Protein AF-A0A3D9N3H3-F1 (afdb_monomer)

Radius of gyration: 26.91 Å; Cα contacts (8 Å, |Δi|>4): 79; chains: 1; bounding box: 62×21×75 Å

Solvent-accessible surface area (backbone atoms only — not comparable to full-atom values): 5952 Å² total; per-residue (Å²): 143,81,65,62,67,62,53,53,49,54,54,53,49,53,53,50,54,54,50,51,54,51,50,53,54,52,52,51,53,51,53,52,52,52,50,52,52,51,50,52,49,52,49,54,53,48,51,53,50,53,50,49,49,52,73,71,42,91,71,42,45,47,69,59,49,55,50,52,37,57,74,68,69,52,69,73,47,70,44,98,84,67,43,35,41,36,44,91,53,33,40,40,36,41,56,95,49,30,67,75,47,80,47,77,114

Secondary structure (DSSP, 8-state):
--SHHHHHHHHHHHHHHHHHHHHHHHHHHHHHHHHHHHHHHHHHHHHHHHHHHHHHS---BHHHHHHHHHHTT--EEE-TTSSEEEETTEEEEEETTEEEEEEE-

pLDDT: mean 72.52, std 9.34, range [50.69, 93.25]

Foldseek 3Di:
DPPVVVVVVVVVVVVVVVVVVVVVVVVVVVVVVVVVVVVVVVLVVLLVVLVVVVVVDQPFAQVVNVVSCVVSVFDWDADPVRQWIDRPQWIFGHDPRGTDDIDGD

Mean predicted aligned error: 13.63 Å

Organism: NCBI:txid664642

Sequence (105 aa):
MKLTYKRSFWILFVFSIVLIIYQFGKTNSLKVELAFEKINFVFLKSDTHVIGEIASKRLYDKNEIESFLNLNHAHIRVDKKGDTLFLDNTFLIFKNDSLISIIVD

Structure (mmCIF, N/CA/C/O backbone):
data_AF-A0A3D9N3H3-F1
#
_entry.id   AF-A0A3D9N3H3-F1
#
loop_
_atom_site.group_PDB
_atom_site.id
_atom_site.type_symbol
_atom_site.label_atom_id
_atom_site.label_alt_id
_atom_site.label_comp_id
_atom_site.label_asym_id
_atom_site.label_entity_id
_atom_site.label_seq_id
_atom_site.pdbx_PDB_ins_code
_atom_site.Cartn_x
_atom_site.Cartn_y
_atom_site.Cartn_z
_atom_site.occupancy
_atom_site.B_iso_or_equiv
_atom_site.auth_seq_id
_atom_site.auth_comp_id
_atom_site.auth_asym_id
_atom_site.auth_atom_id
_atom_site.pdbx_PDB_model_num
ATOM 1 N N . MET A 1 1 ? 36.142 -8.016 -50.925 1.00 50.69 1 MET A N 1
ATOM 2 C CA . MET A 1 1 ? 35.329 -8.418 -49.752 1.00 50.69 1 MET A CA 1
ATOM 3 C C . MET A 1 1 ? 35.520 -7.434 -48.578 1.00 50.69 1 MET A C 1
ATOM 5 O O . MET A 1 1 ? 35.912 -7.840 -47.496 1.00 50.69 1 MET A O 1
ATOM 9 N N . LYS A 1 2 ? 35.300 -6.119 -48.796 1.00 53.09 2 LYS A N 1
ATOM 10 C CA . LYS A 1 2 ? 35.601 -5.045 -47.814 1.00 53.09 2 LYS A CA 1
ATOM 11 C C . LYS A 1 2 ? 34.418 -4.129 -47.422 1.00 53.09 2 LYS A C 1
ATOM 13 O O . LYS A 1 2 ? 34.555 -3.246 -46.587 1.00 53.09 2 LYS A O 1
ATOM 18 N N . LEU A 1 3 ? 33.239 -4.311 -48.017 1.00 57.50 3 LEU A N 1
ATOM 19 C CA . LEU A 1 3 ? 32.078 -3.430 -47.791 1.00 57.50 3 LEU A CA 1
ATOM 20 C C . LEU A 1 3 ? 31.014 -4.035 -46.865 1.00 57.50 3 LEU A C 1
ATOM 22 O O . LEU A 1 3 ? 30.206 -3.307 -46.293 1.00 57.50 3 LEU A O 1
ATOM 26 N N . THR A 1 4 ? 31.037 -5.353 -46.677 1.00 60.81 4 THR A N 1
ATOM 27 C CA . THR A 1 4 ? 30.012 -6.093 -45.934 1.00 60.81 4 THR A CA 1
ATOM 28 C C . THR A 1 4 ? 30.099 -5.846 -44.427 1.00 60.81 4 THR A C 1
ATOM 30 O O . THR A 1 4 ? 29.081 -5.573 -43.801 1.00 60.81 4 THR A O 1
ATOM 33 N N . TYR A 1 5 ? 31.308 -5.810 -43.855 1.00 66.69 5 TYR A N 1
ATOM 34 C CA . TYR A 1 5 ? 31.500 -5.600 -42.412 1.00 66.69 5 TYR A CA 1
ATOM 35 C C . TYR A 1 5 ? 31.066 -4.208 -41.933 1.00 66.69 5 TYR A C 1
ATOM 37 O O . TYR A 1 5 ? 30.510 -4.080 -40.845 1.00 66.69 5 TYR A O 1
ATOM 45 N N . LYS A 1 6 ? 31.250 -3.164 -42.755 1.00 72.88 6 LYS A N 1
ATOM 46 C CA . LYS A 1 6 ? 30.791 -1.808 -42.413 1.00 72.88 6 LYS A CA 1
ATOM 47 C C . LYS A 1 6 ? 29.266 -1.730 -42.362 1.00 72.88 6 LYS A C 1
ATOM 49 O O . LYS A 1 6 ? 28.735 -1.071 -41.481 1.00 72.88 6 LYS A O 1
ATOM 54 N N . ARG A 1 7 ? 28.557 -2.418 -43.264 1.00 75.56 7 ARG A N 1
ATOM 55 C CA . ARG A 1 7 ? 27.084 -2.473 -43.244 1.00 75.56 7 ARG A CA 1
ATOM 56 C C . ARG A 1 7 ? 26.554 -3.282 -42.060 1.00 75.56 7 ARG A C 1
ATOM 58 O O . ARG A 1 7 ? 25.632 -2.824 -41.395 1.00 75.56 7 ARG A O 1
ATOM 65 N N . SER A 1 8 ? 27.167 -4.425 -41.753 1.00 80.69 8 SER A N 1
ATOM 66 C CA . SER A 1 8 ? 26.801 -5.237 -40.583 1.00 80.69 8 SER A CA 1
ATOM 67 C C . SER A 1 8 ? 26.987 -4.484 -39.261 1.00 80.69 8 SER A C 1
ATOM 69 O O . SER A 1 8 ? 26.150 -4.614 -38.373 1.00 80.69 8 SER A O 1
ATOM 71 N N . PHE A 1 9 ? 28.024 -3.646 -39.149 1.00 86.00 9 PHE A N 1
ATOM 72 C CA . PHE A 1 9 ? 28.229 -2.786 -37.980 1.00 86.00 9 PHE A CA 1
ATOM 73 C C . PHE A 1 9 ? 27.065 -1.810 -37.764 1.00 86.00 9 PHE A C 1
ATOM 75 O O . PHE A 1 9 ? 26.542 -1.722 -36.658 1.00 86.00 9 PHE A O 1
ATOM 82 N N . TRP A 1 10 ? 26.613 -1.121 -38.817 1.00 88.50 10 TRP A N 1
ATOM 83 C CA . TRP A 1 10 ? 25.501 -0.170 -38.707 1.00 88.50 10 TRP A CA 1
ATOM 84 C C . TRP A 1 10 ? 24.180 -0.839 -38.323 1.00 88.50 10 TRP A C 1
ATOM 86 O O . TRP A 1 10 ? 23.416 -0.275 -37.546 1.00 88.50 10 TRP A O 1
ATOM 96 N N . ILE A 1 11 ? 23.934 -2.058 -38.807 1.00 87.75 11 ILE A N 1
ATOM 97 C CA . ILE A 1 11 ? 22.746 -2.834 -38.430 1.00 87.75 11 ILE A CA 1
ATOM 98 C C . ILE A 1 11 ? 22.788 -3.179 -36.935 1.00 87.75 11 ILE A C 1
ATOM 100 O O . ILE A 1 11 ? 21.817 -2.934 -36.221 1.00 87.75 11 ILE A O 1
ATOM 104 N N . LEU A 1 12 ? 23.924 -3.680 -36.438 1.00 89.31 12 LEU A N 1
ATOM 105 C CA . LEU A 1 12 ? 24.100 -3.987 -35.013 1.00 89.31 12 LEU A CA 1
ATOM 106 C C . LEU A 1 12 ? 24.021 -2.733 -34.132 1.00 89.31 12 LEU A C 1
ATOM 108 O O . LEU A 1 12 ? 23.468 -2.783 -33.035 1.00 89.31 12 LEU A O 1
ATOM 112 N N . PHE A 1 13 ? 24.522 -1.601 -34.621 1.00 91.75 13 PHE A N 1
ATOM 113 C CA . PHE A 1 13 ? 24.454 -0.325 -33.917 1.00 91.75 13 PHE A CA 1
ATOM 114 C C . PHE A 1 13 ? 23.008 0.156 -33.738 1.00 91.75 13 PHE A C 1
ATOM 116 O O . PHE A 1 13 ? 22.620 0.534 -32.633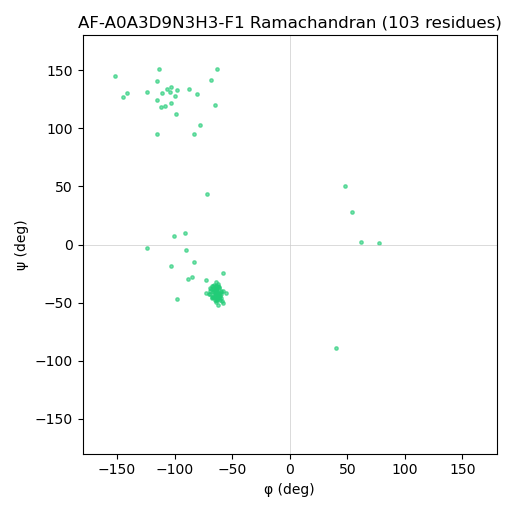 1.00 91.75 13 PHE A O 1
ATOM 123 N N . VAL A 1 14 ? 22.182 0.069 -34.786 1.00 93.25 14 VAL A N 1
ATOM 124 C CA . VAL A 1 14 ? 20.752 0.410 -34.701 1.00 93.25 14 VAL A CA 1
ATOM 125 C C . VAL A 1 14 ? 20.023 -0.521 -33.730 1.00 93.25 14 VAL A C 1
ATOM 127 O O . VAL A 1 14 ? 19.268 -0.041 -32.887 1.00 93.25 14 VAL A O 1
ATOM 130 N N . PHE A 1 15 ? 20.290 -1.830 -33.776 1.00 93.25 15 PHE A N 1
ATOM 131 C CA . PHE A 1 15 ? 19.718 -2.779 -32.812 1.00 93.25 15 PHE A CA 1
ATOM 132 C C . PHE A 1 15 ? 20.104 -2.455 -31.363 1.00 93.25 15 PHE A C 1
ATOM 134 O O . PHE A 1 15 ? 19.252 -2.510 -30.479 1.00 93.25 15 PHE A O 1
ATOM 141 N N . SER A 1 16 ? 21.358 -2.066 -31.122 1.00 92.44 16 SER A N 1
ATOM 142 C CA . SER A 1 16 ? 21.825 -1.647 -29.795 1.00 92.44 16 SER A CA 1
ATOM 143 C C . SER A 1 16 ? 21.061 -0.421 -29.282 1.00 92.44 16 SER A C 1
ATOM 145 O O . SER A 1 16 ? 20.579 -0.420 -28.150 1.00 92.44 16 SER A O 1
ATOM 147 N N . ILE A 1 17 ? 20.853 0.592 -30.131 1.00 93.06 17 ILE A N 1
ATOM 148 C CA . ILE A 1 17 ? 20.071 1.786 -29.770 1.00 93.06 17 ILE A CA 1
ATOM 149 C C . ILE A 1 17 ? 18.627 1.414 -29.416 1.00 93.06 17 ILE A C 1
ATOM 151 O O . ILE A 1 17 ? 18.106 1.874 -28.401 1.00 93.06 17 ILE A O 1
ATOM 155 N N . VAL A 1 18 ? 17.984 0.558 -30.215 1.00 93.06 18 VAL A N 1
ATOM 156 C CA . VAL A 1 18 ? 16.605 0.109 -29.958 1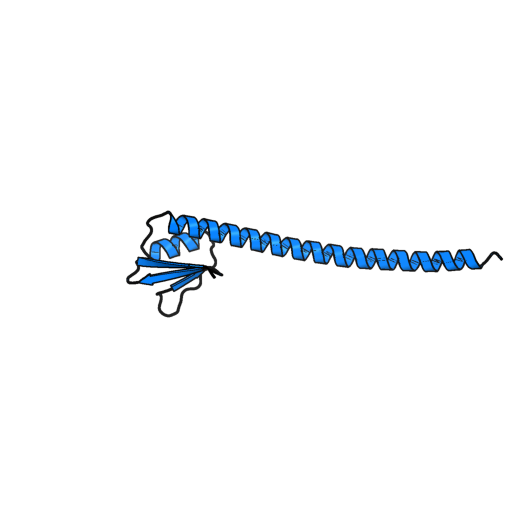.00 93.06 18 VAL A CA 1
ATOM 157 C C . VAL A 1 18 ? 16.503 -0.627 -28.618 1.00 93.06 18 VAL A C 1
ATOM 159 O O . VAL A 1 18 ? 15.573 -0.372 -27.853 1.00 93.06 18 VAL A O 1
ATOM 162 N N . LEU A 1 19 ? 17.475 -1.484 -28.294 1.00 92.31 19 LEU A N 1
ATOM 163 C CA . LEU A 1 19 ? 17.525 -2.185 -27.008 1.00 92.31 19 LEU A CA 1
ATOM 164 C C . LEU A 1 19 ? 17.699 -1.223 -25.829 1.00 92.31 19 LEU A C 1
ATOM 166 O O . LEU A 1 19 ? 17.013 -1.378 -24.820 1.00 92.31 19 LEU A O 1
ATOM 170 N N . ILE A 1 20 ? 18.552 -0.203 -25.962 1.00 91.69 20 ILE A N 1
ATOM 171 C CA . ILE A 1 20 ? 18.743 0.821 -24.925 1.00 91.69 20 ILE A CA 1
ATOM 172 C C . ILE A 1 20 ? 17.437 1.586 -24.676 1.00 91.69 20 ILE A C 1
ATOM 174 O O . ILE A 1 20 ? 17.042 1.758 -23.524 1.00 91.69 20 ILE A O 1
ATOM 178 N N . ILE A 1 21 ? 16.737 2.001 -25.737 1.00 90.62 21 ILE A N 1
ATOM 179 C CA . ILE A 1 21 ? 15.454 2.715 -25.625 1.00 90.62 21 ILE A CA 1
ATOM 180 C C . ILE A 1 21 ? 14.399 1.824 -24.958 1.00 90.62 21 ILE A C 1
ATOM 182 O O . ILE A 1 21 ? 13.717 2.262 -24.029 1.00 90.62 21 ILE A O 1
ATOM 186 N N . TYR A 1 22 ? 14.293 0.563 -25.385 1.00 91.00 22 TYR A N 1
ATOM 187 C CA . TYR A 1 22 ? 13.374 -0.406 -24.789 1.00 91.00 22 TYR A CA 1
ATOM 188 C C . TYR A 1 22 ? 13.662 -0.617 -23.296 1.00 91.00 22 TYR A C 1
ATOM 190 O O . TYR A 1 22 ? 12.752 -0.575 -22.465 1.00 91.00 22 TYR A O 1
ATOM 198 N N . GLN A 1 23 ? 14.934 -0.793 -22.936 1.00 86.06 23 GLN A N 1
ATOM 199 C CA . GLN A 1 23 ? 15.342 -1.011 -21.554 1.00 86.06 23 GLN A CA 1
ATOM 200 C C . GLN A 1 23 ? 15.120 0.229 -20.685 1.00 86.06 23 GLN A C 1
ATOM 202 O O . GLN A 1 23 ? 14.704 0.092 -19.534 1.00 86.06 23 GLN A O 1
ATOM 207 N N . PHE A 1 24 ? 15.312 1.431 -21.231 1.00 84.69 24 PHE A N 1
ATOM 208 C CA . PHE A 1 24 ? 14.995 2.679 -20.540 1.00 84.69 24 PHE A CA 1
ATOM 209 C C . PHE A 1 24 ? 13.494 2.789 -20.237 1.00 84.69 24 PHE A C 1
ATOM 211 O O . PHE A 1 24 ? 13.119 3.037 -19.090 1.00 84.69 24 PHE A O 1
ATOM 218 N N . GLY A 1 25 ? 12.632 2.517 -21.223 1.00 83.25 25 GLY A N 1
ATOM 219 C CA . GLY A 1 25 ? 11.178 2.489 -21.032 1.00 83.25 25 GLY A CA 1
ATOM 220 C C . GLY A 1 25 ? 10.747 1.479 -19.964 1.00 83.25 25 GLY A C 1
ATOM 221 O O . GLY A 1 25 ? 10.061 1.845 -19.009 1.00 83.25 25 GLY A O 1
ATOM 222 N N . LYS A 1 26 ? 11.232 0.236 -20.066 1.00 80.81 26 LYS A N 1
ATOM 223 C CA . LYS A 1 26 ? 10.924 -0.842 -19.114 1.00 80.81 26 LYS A CA 1
ATOM 224 C C . LYS A 1 26 ? 11.425 -0.551 -17.697 1.00 80.81 26 LYS A C 1
ATOM 226 O O . LYS A 1 26 ? 10.766 -0.888 -16.721 1.00 80.81 26 LYS A O 1
ATOM 231 N N . THR A 1 27 ? 12.590 0.078 -17.558 1.00 80.00 27 THR A N 1
ATOM 232 C CA . THR A 1 27 ? 13.140 0.413 -16.234 1.00 80.00 27 THR A CA 1
ATOM 233 C C . THR A 1 27 ? 12.314 1.500 -15.552 1.00 80.00 27 THR A C 1
ATOM 235 O O . THR A 1 27 ? 12.103 1.442 -14.343 1.00 80.00 27 THR A O 1
ATOM 238 N N . ASN A 1 28 ? 11.822 2.481 -16.311 1.00 74.62 28 ASN A N 1
ATOM 239 C CA . ASN A 1 28 ? 10.960 3.523 -15.759 1.00 74.62 28 ASN A CA 1
ATOM 240 C C . ASN A 1 28 ? 9.592 2.970 -15.352 1.00 74.62 28 ASN A C 1
ATOM 242 O O . ASN A 1 28 ? 9.135 3.288 -14.258 1.00 74.62 28 ASN A O 1
ATOM 246 N N . SER A 1 29 ? 8.979 2.099 -16.161 1.00 71.88 29 SER A N 1
ATOM 247 C CA . SER A 1 29 ? 7.716 1.457 -15.775 1.00 71.88 29 SER A CA 1
ATOM 248 C C . SER A 1 29 ? 7.876 0.616 -14.506 1.00 71.88 29 SER A C 1
ATOM 250 O O . SER A 1 29 ? 7.067 0.743 -13.594 1.00 71.88 29 SER A O 1
ATOM 252 N N . LEU A 1 30 ? 8.967 -0.149 -14.393 1.00 74.00 30 LEU A N 1
ATOM 253 C CA . LEU A 1 30 ? 9.247 -0.975 -13.215 1.00 74.00 30 LEU A CA 1
ATOM 254 C C . LEU A 1 30 ? 9.470 -0.132 -11.949 1.00 74.00 30 LEU A C 1
ATOM 256 O O . LEU A 1 30 ? 9.016 -0.491 -10.870 1.00 74.00 30 LEU A O 1
ATOM 260 N N . LYS A 1 31 ? 10.157 1.012 -12.067 1.00 70.12 31 LYS A N 1
ATOM 261 C CA . LYS A 1 31 ? 10.349 1.944 -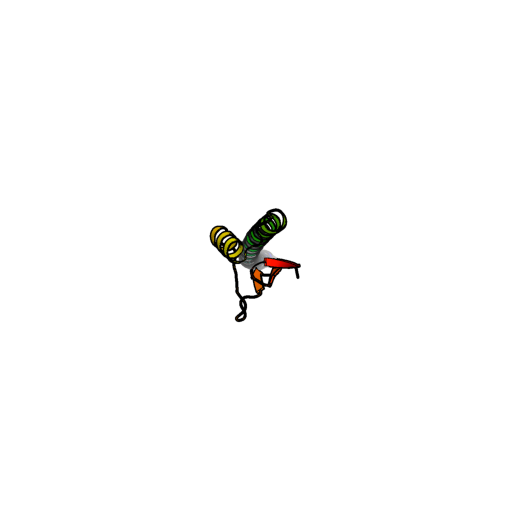10.942 1.00 70.12 31 LYS A CA 1
ATOM 262 C C . LYS A 1 31 ? 9.033 2.546 -10.461 1.00 70.12 31 LYS A C 1
ATOM 264 O O . LYS A 1 31 ? 8.867 2.734 -9.261 1.00 70.12 31 LYS A O 1
ATOM 269 N N . VAL A 1 32 ? 8.131 2.864 -11.387 1.00 69.94 32 VAL A N 1
ATOM 270 C CA . VAL A 1 32 ? 6.802 3.395 -11.067 1.00 69.94 32 VAL A CA 1
ATOM 271 C C . VAL A 1 32 ? 5.953 2.325 -10.381 1.00 69.94 32 VAL A C 1
ATOM 273 O O . VAL A 1 32 ? 5.373 2.598 -9.336 1.00 69.94 32 VAL A O 1
ATOM 276 N N . GLU A 1 33 ? 5.945 1.102 -10.908 1.00 72.12 33 GLU A N 1
ATOM 277 C CA . GLU A 1 33 ? 5.233 -0.037 -10.318 1.00 72.12 33 GLU A CA 1
ATOM 278 C C . GLU A 1 33 ? 5.722 -0.338 -8.894 1.00 72.12 33 GLU A C 1
ATOM 280 O O . GLU A 1 33 ? 4.921 -0.360 -7.963 1.00 72.12 33 GLU A O 1
ATOM 285 N N . LEU A 1 34 ? 7.041 -0.416 -8.689 1.00 70.19 34 LEU A N 1
ATOM 286 C CA .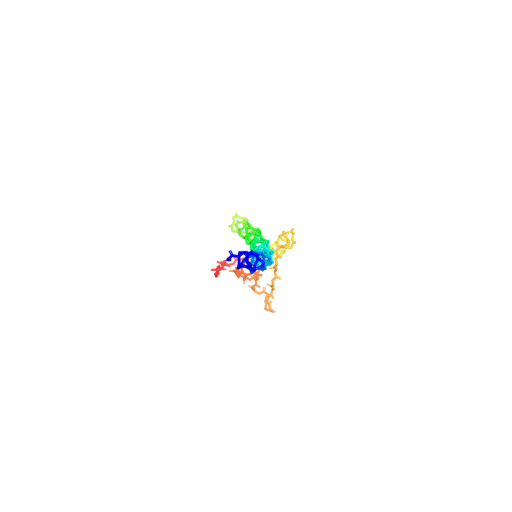 LEU A 1 34 ? 7.644 -0.592 -7.362 1.00 70.19 34 LEU A CA 1
ATOM 287 C C . LEU A 1 34 ? 7.339 0.570 -6.407 1.00 70.19 34 LEU A C 1
ATOM 289 O O . LEU A 1 34 ? 7.219 0.363 -5.199 1.00 70.19 34 LEU A O 1
ATOM 293 N N . ALA A 1 35 ? 7.241 1.802 -6.914 1.00 69.88 35 ALA A N 1
ATOM 294 C CA . ALA A 1 35 ? 6.874 2.950 -6.093 1.00 69.88 35 ALA A CA 1
ATOM 295 C C . ALA A 1 35 ? 5.421 2.843 -5.612 1.00 69.88 35 ALA A C 1
ATOM 297 O O . ALA A 1 35 ? 5.171 3.042 -4.424 1.00 69.88 35 ALA A O 1
ATOM 298 N N . PHE A 1 36 ? 4.487 2.476 -6.494 1.00 67.75 36 PHE A N 1
ATOM 299 C CA . PHE A 1 36 ? 3.092 2.238 -6.118 1.00 67.75 36 PHE A CA 1
ATOM 300 C C . PHE A 1 36 ? 2.946 1.053 -5.164 1.00 67.75 36 PHE A C 1
ATOM 302 O O . PHE A 1 36 ? 2.246 1.166 -4.162 1.00 67.75 36 PHE A O 1
ATOM 309 N N . GLU A 1 37 ? 3.652 -0.049 -5.410 1.00 69.81 37 GLU A N 1
ATOM 310 C CA . GLU A 1 37 ? 3.629 -1.221 -4.532 1.00 69.81 37 GLU A CA 1
ATOM 311 C C . GLU A 1 37 ? 4.161 -0.886 -3.133 1.00 69.81 37 GLU A C 1
ATOM 313 O O . GLU A 1 37 ? 3.539 -1.224 -2.127 1.00 69.81 37 GLU A O 1
ATOM 318 N N . LYS A 1 38 ? 5.267 -0.136 -3.047 1.00 69.44 38 LYS A N 1
ATOM 319 C CA . LYS A 1 38 ? 5.818 0.321 -1.766 1.00 69.44 38 LYS A CA 1
ATOM 320 C C . LYS A 1 38 ? 4.859 1.254 -1.030 1.00 69.44 38 LYS A C 1
ATOM 322 O O . LYS A 1 38 ? 4.753 1.162 0.189 1.00 69.44 38 LYS A O 1
ATOM 327 N N . ILE A 1 39 ? 4.180 2.145 -1.749 1.00 65.19 39 ILE A N 1
ATOM 328 C CA . ILE A 1 39 ? 3.169 3.040 -1.178 1.00 65.19 39 ILE A CA 1
ATOM 329 C C . ILE A 1 39 ? 1.991 2.222 -0.630 1.00 65.19 39 ILE A C 1
ATOM 331 O O . ILE A 1 39 ? 1.644 2.380 0.538 1.00 65.19 39 ILE A O 1
ATOM 335 N N . ASN A 1 40 ? 1.453 1.285 -1.414 1.00 64.69 40 ASN A N 1
ATOM 336 C CA . ASN A 1 40 ? 0.369 0.398 -0.983 1.00 64.69 40 ASN A CA 1
ATOM 337 C C . ASN A 1 40 ? 0.769 -0.445 0.233 1.00 64.69 40 ASN A C 1
ATOM 339 O O . ASN A 1 40 ? -0.015 -0.596 1.162 1.00 64.69 40 ASN A O 1
ATOM 343 N N . PHE A 1 41 ? 2.004 -0.949 0.273 1.00 67.12 41 PHE A N 1
ATOM 344 C CA . PHE A 1 41 ? 2.510 -1.695 1.422 1.00 67.12 41 PHE A CA 1
ATOM 345 C C . PHE A 1 41 ? 2.622 -0.827 2.682 1.00 67.12 41 PHE A C 1
ATOM 347 O O . PHE A 1 41 ? 2.333 -1.294 3.781 1.00 67.12 41 PHE A O 1
ATOM 354 N N . VAL A 1 42 ? 3.041 0.436 2.545 1.00 65.06 42 VAL A N 1
ATOM 355 C CA . VAL A 1 42 ? 3.091 1.380 3.672 1.00 65.06 42 VAL A CA 1
ATOM 356 C C . VAL A 1 42 ? 1.686 1.667 4.199 1.00 65.06 42 VAL A C 1
ATOM 358 O O . VAL A 1 42 ? 1.510 1.653 5.415 1.00 65.06 42 VAL A O 1
ATOM 361 N N . PHE A 1 43 ? 0.698 1.850 3.318 1.00 62.75 43 PHE A N 1
ATOM 362 C CA . PHE A 1 43 ? -0.702 2.006 3.719 1.00 62.75 43 PHE A CA 1
ATOM 363 C C . PHE A 1 43 ? -1.232 0.751 4.422 1.00 62.75 43 PHE A C 1
ATOM 365 O O . PHE A 1 43 ? -1.622 0.840 5.581 1.00 62.75 43 PHE A O 1
ATOM 372 N N . LEU A 1 44 ? -1.078 -0.435 3.822 1.00 63.91 44 LEU A N 1
ATOM 373 C CA . LEU A 1 44 ? -1.466 -1.715 4.434 1.00 63.91 44 LEU A CA 1
ATOM 374 C C . LEU A 1 44 ? -0.815 -1.940 5.806 1.00 63.91 44 LEU A C 1
ATOM 376 O O . LEU A 1 44 ? -1.457 -2.420 6.741 1.00 63.91 44 LEU A O 1
ATOM 380 N N . LYS A 1 45 ? 0.470 -1.597 5.954 1.00 66.12 45 LYS A N 1
ATOM 381 C CA . LYS A 1 45 ? 1.182 -1.714 7.232 1.00 66.12 45 LYS A CA 1
ATOM 382 C C . LYS A 1 45 ? 0.659 -0.719 8.271 1.00 66.12 45 LYS A C 1
ATOM 384 O O . LYS A 1 45 ? 0.590 -1.057 9.450 1.00 66.12 45 LYS A O 1
ATOM 389 N N . SER A 1 46 ? 0.321 0.497 7.849 1.00 66.12 46 SER A N 1
ATOM 390 C CA . SER A 1 46 ? -0.294 1.502 8.716 1.00 66.12 46 SER A CA 1
ATOM 391 C C . SER A 1 46 ? -1.671 1.032 9.181 1.00 66.12 46 SER A C 1
ATOM 393 O O . SER A 1 46 ? -1.929 1.007 10.381 1.00 66.12 46 SER A O 1
ATOM 395 N N . ASP A 1 47 ? -2.509 0.553 8.263 1.00 65.81 47 ASP A N 1
ATOM 396 C CA . ASP A 1 47 ? -3.865 0.096 8.569 1.00 65.81 47 ASP A CA 1
ATOM 397 C C . ASP A 1 47 ? -3.852 -1.131 9.482 1.00 65.81 47 ASP A C 1
ATOM 399 O O . ASP A 1 47 ? -4.544 -1.155 10.496 1.00 65.81 47 ASP A O 1
ATOM 403 N N . THR A 1 48 ? -2.995 -2.120 9.209 1.00 67.94 48 THR A N 1
ATOM 404 C CA . THR A 1 48 ? -2.837 -3.294 10.090 1.00 67.94 48 THR A CA 1
ATOM 405 C C . THR A 1 48 ? -2.325 -2.925 11.482 1.00 67.94 48 THR A C 1
ATOM 407 O O . THR A 1 48 ? -2.761 -3.523 12.468 1.00 67.94 48 THR A O 1
ATOM 410 N N . HIS A 1 49 ? -1.439 -1.931 11.600 1.00 70.75 49 HIS A N 1
ATOM 411 C CA . HIS A 1 49 ? -0.986 -1.436 12.900 1.00 70.75 49 HIS A CA 1
ATOM 412 C C . HIS A 1 49 ? -2.119 -0.746 13.670 1.00 70.75 49 HIS A C 1
ATOM 414 O O . HIS A 1 49 ? -2.335 -1.053 14.842 1.00 70.75 49 HIS A O 1
ATOM 420 N N . VAL A 1 50 ? -2.886 0.113 12.998 1.00 69.94 50 VAL A N 1
ATOM 421 C CA . VAL A 1 50 ? -4.042 0.825 13.560 1.00 69.94 50 VAL A CA 1
ATOM 422 C C . VAL A 1 50 ? -5.141 -0.153 13.989 1.00 69.94 50 VAL A C 1
ATOM 424 O O . VAL A 1 50 ? -5.662 -0.037 15.097 1.00 69.94 50 VAL A O 1
ATOM 427 N N . ILE A 1 51 ? -5.447 -1.169 13.178 1.00 71.19 51 ILE A N 1
ATOM 428 C CA . ILE A 1 51 ? -6.401 -2.237 13.525 1.00 71.19 51 ILE A CA 1
ATOM 429 C C . ILE A 1 51 ? -5.893 -3.048 14.721 1.00 71.19 51 ILE A C 1
ATOM 431 O O . ILE A 1 51 ? -6.667 -3.360 15.622 1.00 71.19 51 ILE A O 1
ATOM 435 N N . GLY A 1 52 ? -4.594 -3.359 14.772 1.00 68.00 52 GLY A N 1
ATOM 436 C CA . GLY A 1 52 ? -3.974 -4.015 15.924 1.00 68.00 52 GLY A CA 1
ATOM 437 C C . GLY A 1 52 ? -4.068 -3.178 17.204 1.00 68.00 52 GLY A C 1
ATOM 438 O O . GLY A 1 52 ? -4.316 -3.720 18.282 1.00 68.00 52 GLY A O 1
ATOM 439 N N . GLU A 1 53 ? -3.934 -1.854 17.106 1.00 71.25 53 GLU A N 1
ATOM 440 C CA . GLU A 1 53 ? -4.168 -0.944 18.231 1.00 71.25 53 GLU A CA 1
ATOM 441 C C . GLU A 1 53 ? -5.638 -0.915 18.663 1.00 71.25 53 GLU A C 1
ATOM 443 O O . GLU A 1 53 ? -5.901 -0.956 19.862 1.00 71.25 53 GLU A O 1
ATOM 448 N N . ILE A 1 54 ? -6.591 -0.91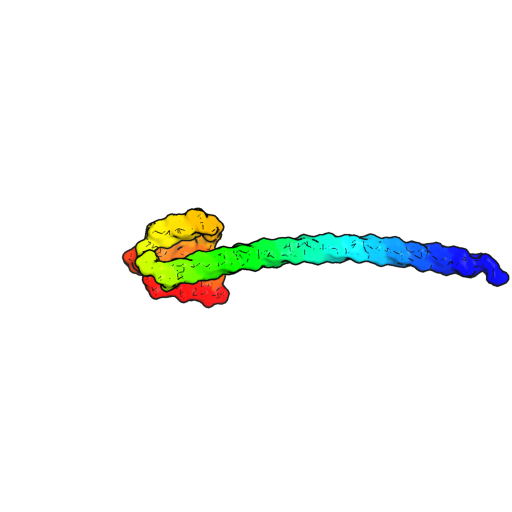8 17.726 1.00 71.00 54 ILE A N 1
ATOM 449 C CA . ILE A 1 54 ? -8.032 -0.992 18.028 1.00 71.00 54 ILE A CA 1
ATOM 450 C C . ILE A 1 54 ? -8.394 -2.341 18.663 1.00 71.00 54 ILE A C 1
ATOM 452 O O . ILE A 1 54 ? -9.182 -2.388 19.597 1.00 71.00 54 ILE A O 1
ATOM 456 N N . ALA A 1 55 ? -7.801 -3.443 18.201 1.00 67.44 55 ALA A N 1
ATOM 457 C CA . ALA A 1 55 ? -8.033 -4.769 18.768 1.00 67.44 55 ALA A CA 1
ATOM 458 C C . ALA A 1 55 ? -7.374 -4.952 20.150 1.00 67.44 55 ALA A C 1
ATOM 460 O O . ALA A 1 55 ? -7.871 -5.719 20.976 1.00 67.44 55 ALA A O 1
ATOM 461 N N . SER A 1 56 ? -6.248 -4.274 20.406 1.00 67.38 56 SER A N 1
ATOM 462 C CA . SER A 1 56 ? -5.512 -4.365 21.678 1.00 67.38 56 SER A CA 1
ATOM 463 C C . SER A 1 56 ? -5.985 -3.363 22.735 1.00 67.38 56 SER A C 1
ATOM 465 O O . SER A 1 56 ? -5.926 -3.664 23.931 1.00 67.38 56 SER A O 1
ATOM 467 N N . LYS A 1 57 ? -6.484 -2.191 22.330 1.00 61.94 57 LYS A N 1
ATOM 468 C CA . LYS A 1 57 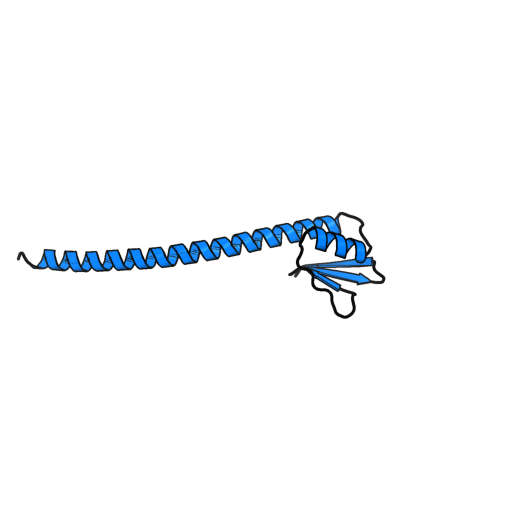? -7.112 -1.218 23.227 1.00 61.94 57 LYS A CA 1
ATOM 469 C C . LYS A 1 57 ? -8.599 -1.534 23.366 1.00 61.94 57 LYS A C 1
ATOM 471 O O . LYS A 1 57 ? -9.312 -1.717 22.395 1.00 61.94 57 LYS A O 1
ATOM 476 N N . ARG A 1 58 ? -9.099 -1.517 24.601 1.00 57.12 58 ARG A N 1
ATOM 477 C CA . ARG A 1 58 ? -10.534 -1.592 24.935 1.00 57.12 58 ARG A CA 1
ATOM 478 C C . ARG A 1 58 ? -11.290 -0.293 24.585 1.00 57.12 58 ARG A C 1
ATOM 480 O O . ARG A 1 58 ? -12.041 0.217 25.411 1.00 57.12 58 ARG A O 1
ATOM 487 N N . LEU A 1 59 ? -11.044 0.295 23.417 1.00 57.50 59 LEU A N 1
ATOM 488 C CA . LEU A 1 59 ? -11.808 1.448 22.940 1.00 57.50 59 LEU A CA 1
ATOM 489 C C . LEU A 1 59 ? -13.074 0.885 22.305 1.00 57.50 59 LEU A C 1
ATOM 491 O O . LEU A 1 59 ? -13.046 0.387 21.185 1.00 57.50 59 LEU A O 1
ATOM 495 N N . TYR A 1 60 ? -14.150 0.833 23.083 1.00 65.06 60 TYR A N 1
ATOM 496 C CA . TYR A 1 60 ? -15.402 0.242 22.621 1.00 65.06 60 TYR A CA 1
ATOM 497 C C . TYR A 1 60 ? -16.248 1.242 21.850 1.00 65.06 60 TYR A C 1
ATOM 499 O O . TYR A 1 60 ? -17.005 0.809 20.991 1.00 65.06 60 TYR A O 1
ATOM 507 N N . ASP A 1 61 ? -16.105 2.536 22.144 1.00 70.19 61 ASP A N 1
ATOM 508 C CA . ASP A 1 61 ? -17.012 3.560 21.653 1.00 70.19 61 ASP A CA 1
ATOM 509 C C . ASP A 1 61 ? -16.676 3.973 20.213 1.00 70.19 61 ASP A C 1
ATOM 511 O O . ASP A 1 61 ? -15.534 4.294 19.863 1.00 70.19 61 ASP A O 1
ATOM 515 N N . LYS A 1 62 ? -17.694 3.970 19.360 1.00 70.69 62 LYS A N 1
ATO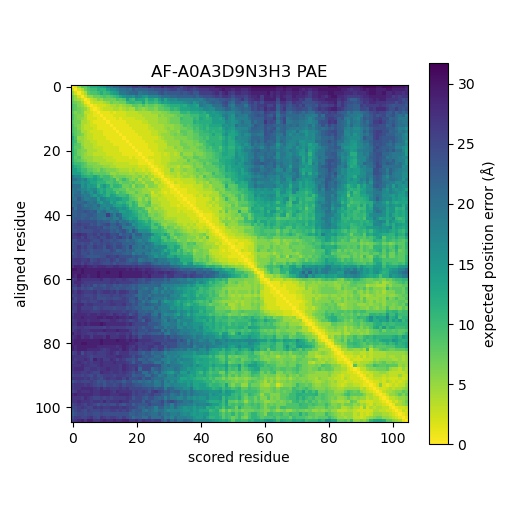M 516 C CA . LYS A 1 62 ? -17.586 4.237 17.928 1.00 70.69 62 LYS A CA 1
ATOM 517 C C . LYS A 1 62 ? -16.969 5.607 17.647 1.00 70.69 62 LYS A C 1
ATOM 519 O O . LYS A 1 62 ? -16.126 5.723 16.761 1.00 70.69 62 LYS A O 1
ATOM 524 N N . ASN A 1 63 ? -17.332 6.623 18.428 1.00 74.62 63 ASN A N 1
ATOM 525 C CA . ASN A 1 63 ? -16.801 7.980 18.268 1.00 74.62 63 ASN A CA 1
ATOM 526 C C . ASN A 1 63 ? -15.301 8.064 18.592 1.00 74.62 63 ASN A C 1
ATOM 528 O O . ASN A 1 63 ? -14.562 8.803 17.939 1.00 74.62 63 ASN A O 1
ATOM 532 N N . GLU A 1 64 ? -14.834 7.297 19.580 1.00 73.31 64 GLU A N 1
ATOM 533 C CA . GLU A 1 64 ? -13.411 7.230 19.925 1.00 73.31 64 GLU A CA 1
ATOM 534 C C . GLU A 1 64 ? -12.619 6.521 18.827 1.00 73.31 64 GLU A C 1
ATOM 536 O O . GLU A 1 64 ? -11.535 6.976 18.461 1.00 73.31 64 GLU A O 1
ATOM 541 N N . ILE A 1 65 ? -13.183 5.455 18.249 1.00 73.88 65 ILE A N 1
ATOM 542 C CA . ILE A 1 65 ? -12.574 4.745 17.122 1.00 73.88 65 ILE A CA 1
ATOM 543 C C . ILE A 1 65 ? -12.545 5.631 15.871 1.00 73.88 65 ILE A C 1
ATOM 545 O O . ILE A 1 65 ? -11.496 5.743 15.245 1.00 73.88 65 ILE A O 1
ATOM 549 N N . GLU A 1 66 ? -13.629 6.330 15.530 1.00 72.94 66 GLU A N 1
ATOM 550 C CA . GLU A 1 66 ? -13.641 7.283 14.409 1.00 72.94 66 GLU A CA 1
ATOM 551 C C . GLU A 1 66 ? -12.614 8.410 14.604 1.00 72.94 66 GLU A C 1
ATOM 553 O O . GLU A 1 66 ? -11.888 8.762 13.671 1.00 72.94 66 GLU A O 1
ATOM 558 N N . SER A 1 67 ? -12.500 8.955 15.819 1.00 74.62 67 SER A N 1
ATOM 559 C CA . SER A 1 67 ? -11.496 9.973 16.145 1.00 74.62 67 SER A CA 1
ATOM 560 C C . SER A 1 67 ? -10.071 9.425 16.025 1.00 74.62 67 SER A C 1
ATOM 562 O O . SER A 1 67 ? -9.217 10.061 15.405 1.00 74.62 67 SER A O 1
ATOM 564 N N . PHE A 1 68 ? -9.818 8.223 16.548 1.00 74.50 68 PHE A N 1
ATOM 565 C CA . PHE A 1 68 ? -8.519 7.559 16.471 1.00 74.50 68 PHE A CA 1
ATOM 566 C C . PHE A 1 68 ? -8.111 7.250 15.026 1.00 74.50 68 PHE A C 1
ATOM 568 O O . PHE A 1 68 ? -6.967 7.480 14.637 1.00 74.50 68 PHE A O 1
ATOM 575 N N . LEU A 1 69 ? -9.044 6.777 14.205 1.00 74.00 69 LEU A N 1
ATOM 576 C CA . LEU A 1 69 ? -8.809 6.497 12.792 1.00 74.00 69 LEU A CA 1
ATOM 577 C C . LEU A 1 69 ? -8.525 7.781 11.993 1.00 74.00 69 LEU A C 1
ATOM 579 O O . LEU A 1 69 ? -7.593 7.806 11.188 1.00 74.00 69 LEU A O 1
ATOM 583 N N . ASN A 1 70 ? -9.257 8.866 12.271 1.00 72.44 70 ASN A N 1
ATOM 584 C CA . ASN A 1 70 ? -9.008 10.176 11.664 1.00 72.44 70 ASN A CA 1
ATOM 585 C C . ASN A 1 70 ? -7.637 10.749 12.059 1.00 72.44 70 ASN A C 1
ATOM 587 O O . ASN A 1 70 ? -6.942 11.311 11.212 1.00 72.44 70 ASN A O 1
ATOM 591 N N . LEU A 1 71 ? -7.223 10.585 13.323 1.00 74.44 71 LEU A N 1
ATOM 592 C CA . LEU A 1 71 ? -5.903 11.007 13.811 1.00 74.44 71 LEU A CA 1
ATOM 593 C C . LEU A 1 71 ? -4.754 10.246 13.139 1.00 74.44 71 LEU A C 1
ATOM 595 O O . LEU A 1 71 ? -3.685 10.814 12.936 1.00 74.44 71 LEU A O 1
ATOM 599 N N . ASN A 1 72 ? -4.974 8.981 12.780 1.00 66.94 72 ASN A N 1
ATOM 600 C CA . ASN A 1 72 ? -3.979 8.144 12.111 1.00 66.94 72 ASN A CA 1
ATOM 601 C C . ASN A 1 72 ? -4.046 8.218 10.575 1.00 66.94 72 ASN A C 1
ATOM 603 O O . ASN A 1 72 ? -3.376 7.437 9.904 1.00 66.94 72 ASN A O 1
ATOM 607 N N . HIS A 1 73 ? -4.826 9.150 10.011 1.00 64.44 73 HIS A N 1
ATOM 608 C CA . HIS A 1 73 ? -5.022 9.306 8.563 1.00 64.44 73 HIS A CA 1
ATOM 609 C C . HIS A 1 73 ? -5.485 8.023 7.847 1.00 64.44 73 HIS A C 1
ATOM 611 O O . HIS A 1 73 ? -5.213 7.849 6.658 1.00 64.44 73 HIS A O 1
ATOM 617 N N . ALA A 1 74 ? -6.193 7.133 8.547 1.00 65.38 74 ALA A N 1
ATOM 618 C CA . ALA A 1 74 ? -6.766 5.947 7.926 1.00 65.38 74 ALA A CA 1
ATOM 619 C C . ALA A 1 74 ? -7.888 6.356 6.960 1.00 65.38 74 ALA A C 1
ATOM 621 O O . ALA A 1 74 ? -8.669 7.271 7.240 1.00 65.38 74 ALA A O 1
ATOM 622 N N . HIS A 1 75 ? -7.992 5.683 5.815 1.00 63.34 75 HIS A N 1
ATOM 623 C CA . HIS A 1 75 ? -9.086 5.927 4.880 1.00 63.34 75 HIS A CA 1
ATOM 624 C C . HIS A 1 75 ? -10.356 5.231 5.382 1.00 63.34 75 HIS A C 1
ATOM 626 O O . HIS A 1 75 ? -10.508 4.020 5.251 1.00 63.34 75 HIS A O 1
ATOM 632 N N . ILE A 1 76 ? -11.281 6.006 5.952 1.00 66.75 76 ILE A N 1
ATOM 633 C CA . ILE A 1 76 ? -12.534 5.480 6.504 1.00 66.75 76 ILE A CA 1
ATOM 634 C C . ILE A 1 76 ? -13.687 5.776 5.548 1.00 66.75 76 ILE A C 1
ATOM 636 O O . ILE A 1 76 ? -13.850 6.903 5.070 1.00 66.75 76 ILE A O 1
ATOM 640 N N . ARG A 1 77 ? -14.550 4.786 5.317 1.00 65.75 77 ARG A N 1
ATOM 641 C CA . ARG A 1 77 ? -15.925 5.028 4.858 1.00 65.75 77 ARG A CA 1
ATOM 642 C C . ARG A 1 77 ? -16.894 4.556 5.930 1.00 65.75 77 ARG A C 1
ATOM 644 O O . ARG A 1 77 ? -16.670 3.526 6.553 1.00 65.75 77 ARG A O 1
ATOM 651 N N . VAL A 1 78 ? -17.971 5.304 6.136 1.00 67.06 78 VAL A N 1
ATOM 652 C CA . VAL A 1 78 ? -19.036 4.951 7.085 1.00 67.06 78 VAL A CA 1
ATOM 653 C C . VAL A 1 78 ? -20.254 4.497 6.286 1.00 67.06 78 VAL A C 1
ATOM 655 O O . VAL A 1 78 ? -20.619 5.156 5.307 1.00 67.06 78 VAL A O 1
ATOM 658 N N . ASP A 1 79 ? -20.879 3.379 6.670 1.00 69.62 79 ASP A N 1
ATOM 659 C CA . ASP A 1 79 ? -22.155 2.981 6.063 1.00 69.62 79 ASP A CA 1
ATOM 660 C C . ASP A 1 79 ? -23.245 4.026 6.356 1.00 69.62 79 ASP A C 1
ATOM 662 O O . ASP A 1 79 ? -23.258 4.663 7.409 1.00 69.62 79 ASP A O 1
ATOM 666 N N . LYS A 1 80 ? -24.229 4.157 5.463 1.00 58.78 80 LYS A N 1
ATOM 667 C CA . LYS A 1 80 ? -25.380 5.061 5.626 1.00 58.78 80 LYS A CA 1
ATOM 668 C C . LYS A 1 80 ? -26.197 4.782 6.890 1.00 58.78 80 LYS A C 1
ATOM 670 O O . LYS A 1 80 ? -26.891 5.678 7.359 1.00 58.78 80 LYS A O 1
ATOM 675 N N . LYS A 1 81 ? -26.143 3.555 7.416 1.00 61.97 81 LYS A N 1
ATOM 676 C CA . LYS A 1 81 ? -26.791 3.172 8.680 1.00 61.97 81 LYS A CA 1
ATOM 677 C C . LYS A 1 81 ? -25.960 3.516 9.917 1.00 61.97 81 LYS A C 1
ATOM 679 O O . LYS A 1 81 ? -26.503 3.521 11.010 1.00 61.97 81 LYS A O 1
ATOM 684 N N . GLY A 1 82 ? -24.674 3.824 9.748 1.00 64.88 82 GLY A N 1
ATOM 685 C CA . GLY A 1 82 ? -23.767 4.151 10.844 1.00 64.88 82 GLY A CA 1
ATOM 686 C C . GLY A 1 82 ? -23.270 2.945 11.644 1.00 64.88 82 GLY A C 1
ATOM 687 O O . GLY A 1 82 ? -22.487 3.142 12.562 1.00 64.88 82 GLY A O 1
ATOM 688 N N . ASP A 1 83 ? -23.655 1.718 11.302 1.00 69.12 83 ASP A N 1
ATOM 689 C CA . ASP A 1 83 ? -23.308 0.525 12.091 1.00 69.12 83 ASP A CA 1
ATOM 690 C C . ASP A 1 83 ? -21.982 -0.127 11.659 1.00 69.12 83 ASP A C 1
ATOM 692 O O . ASP A 1 83 ? -21.537 -1.108 12.251 1.00 69.12 83 ASP A O 1
ATOM 696 N N . THR A 1 84 ? -21.343 0.360 10.592 1.00 70.75 84 THR A N 1
ATOM 697 C CA . THR A 1 84 ? -20.121 -0.246 10.044 1.00 70.75 84 THR A CA 1
ATOM 698 C C . THR A 1 84 ? -19.138 0.820 9.579 1.00 70.75 84 THR A C 1
ATOM 700 O O . THR A 1 84 ? -19.514 1.736 8.839 1.00 70.75 84 THR A O 1
ATOM 703 N N . LEU A 1 85 ? -17.880 0.684 10.007 1.00 73.56 85 LEU A N 1
ATOM 704 C CA . LEU A 1 85 ? -16.744 1.436 9.476 1.00 73.56 85 LEU A CA 1
ATOM 705 C C . LEU A 1 85 ? -15.926 0.524 8.563 1.00 73.56 85 LEU A C 1
ATOM 707 O O . LEU A 1 85 ? -15.577 -0.597 8.935 1.00 73.56 85 LEU A O 1
ATOM 711 N N . PHE A 1 86 ? -15.620 1.026 7.374 1.00 70.56 86 PHE A N 1
ATOM 712 C CA . PHE A 1 86 ? -14.805 0.356 6.371 1.00 70.56 86 PHE A CA 1
ATOM 713 C C . PHE A 1 86 ? -13.402 0.972 6.372 1.00 70.56 86 PHE A C 1
ATOM 715 O O . PHE A 1 86 ? -13.277 2.178 6.139 1.00 70.56 86 PHE A O 1
ATOM 722 N N . LEU A 1 87 ? -12.379 0.147 6.605 1.00 72.00 87 LEU A N 1
ATOM 723 C CA . LEU A 1 87 ? -10.959 0.445 6.389 1.00 72.00 87 LEU A CA 1
ATOM 724 C C . LEU A 1 87 ? -10.434 -0.485 5.295 1.00 72.00 87 LEU A C 1
ATOM 726 O O . LEU A 1 87 ? -10.074 -1.609 5.615 1.00 72.00 87 LEU A O 1
ATOM 730 N N . ASP A 1 88 ? -10.416 -0.046 4.035 1.00 68.31 88 ASP A N 1
ATOM 731 C CA . ASP A 1 88 ? -10.012 -0.836 2.854 1.00 68.31 88 ASP A CA 1
ATOM 732 C C . ASP A 1 88 ? -10.504 -2.302 2.859 1.00 68.31 88 ASP A C 1
ATOM 734 O O . ASP A 1 88 ? -11.599 -2.571 2.365 1.00 68.31 88 ASP A O 1
ATOM 738 N N . ASN A 1 89 ? -9.737 -3.231 3.442 1.00 66.06 89 ASN A N 1
ATOM 739 C CA . ASN A 1 89 ? -10.048 -4.665 3.532 1.00 66.06 89 ASN A CA 1
ATOM 740 C C . ASN A 1 89 ? -10.605 -5.112 4.899 1.00 66.06 89 ASN A C 1
ATOM 742 O O . ASN A 1 89 ? -10.711 -6.301 5.178 1.00 66.06 89 ASN A O 1
ATOM 746 N N . THR A 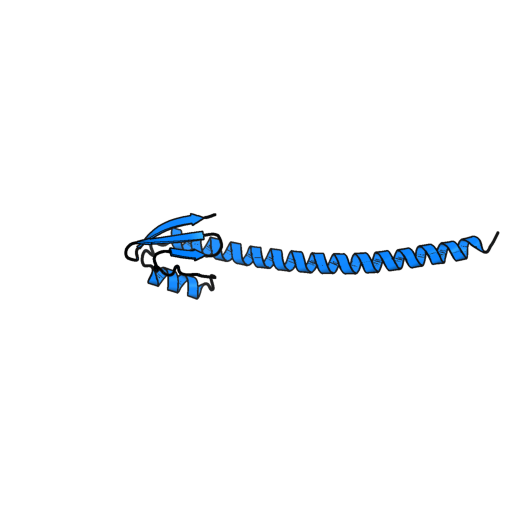1 90 ? -10.900 -4.183 5.803 1.00 67.81 90 THR A N 1
ATOM 747 C CA . THR A 1 90 ? -11.345 -4.467 7.169 1.00 67.81 90 THR A CA 1
ATOM 748 C C . THR A 1 90 ? -12.674 -3.790 7.465 1.00 67.81 90 THR A C 1
ATOM 750 O O . THR A 1 90 ? -12.853 -2.588 7.262 1.00 67.81 90 THR A O 1
ATOM 753 N N . PHE A 1 91 ? -13.603 -4.570 8.006 1.00 75.81 91 PHE A N 1
ATOM 754 C CA . PHE A 1 91 ? -14.923 -4.137 8.433 1.00 75.81 91 PHE A CA 1
ATOM 755 C C . PHE A 1 91 ? -14.985 -4.132 9.956 1.00 75.81 91 PHE A C 1
ATOM 757 O O . PHE A 1 91 ? -14.845 -5.171 10.606 1.00 75.81 91 PHE A O 1
ATOM 764 N N . LEU A 1 92 ? -15.228 -2.958 10.526 1.00 75.94 92 LEU A N 1
ATOM 765 C CA . LEU A 1 92 ? -15.502 -2.781 11.945 1.00 75.94 92 LEU A CA 1
ATOM 766 C C . LEU A 1 92 ? -17.019 -2.670 12.112 1.00 75.94 92 LEU A C 1
ATOM 768 O O . LEU A 1 92 ? -17.623 -1.707 11.638 1.00 75.94 92 LEU A O 1
ATOM 772 N N . ILE A 1 93 ? -17.637 -3.662 12.752 1.00 77.44 93 ILE A N 1
ATOM 773 C CA . ILE A 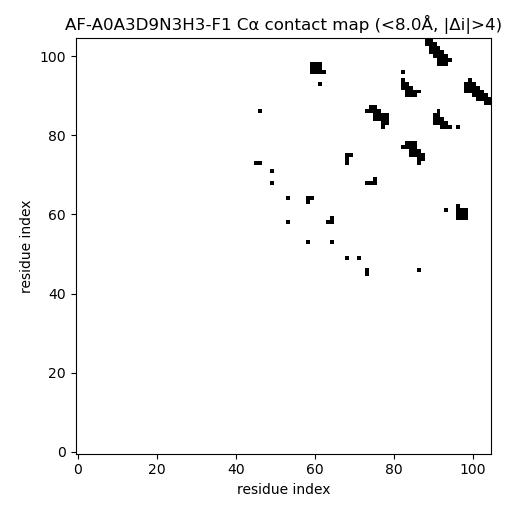1 93 ? -19.088 -3.708 12.974 1.00 77.44 93 ILE A CA 1
ATOM 774 C C . ILE A 1 93 ? -19.393 -3.252 14.397 1.00 77.44 93 ILE A C 1
ATOM 776 O O . ILE A 1 93 ? -18.862 -3.800 15.367 1.00 77.44 93 ILE A O 1
ATOM 780 N N . PHE A 1 94 ? -20.297 -2.284 14.505 1.00 76.69 94 PHE A N 1
ATOM 781 C CA . PHE A 1 94 ? -20.732 -1.665 15.747 1.00 76.69 94 PHE A CA 1
ATOM 782 C C . PHE A 1 94 ? -22.196 -1.992 16.041 1.00 76.69 94 PHE A C 1
ATOM 784 O O . PHE A 1 94 ? -23.007 -2.195 15.139 1.00 76.69 94 PHE A O 1
ATOM 791 N N . LYS A 1 95 ? -22.547 -2.022 17.326 1.00 75.94 95 LYS A N 1
ATOM 792 C CA . LYS A 1 95 ? -23.935 -2.083 17.799 1.00 75.94 95 LYS A CA 1
ATOM 793 C C . LYS A 1 95 ? -24.055 -1.277 19.078 1.00 75.94 95 LYS A C 1
ATOM 795 O O . LYS A 1 95 ? -23.319 -1.543 20.026 1.00 75.94 95 LYS A O 1
ATOM 800 N N . ASN A 1 96 ? -25.005 -0.344 19.117 1.00 71.06 96 ASN A N 1
ATOM 801 C CA . ASN A 1 96 ? -25.159 0.604 20.228 1.00 71.06 96 ASN A CA 1
ATOM 802 C C . ASN A 1 96 ? -23.813 1.255 20.589 1.00 71.06 96 ASN A C 1
ATOM 804 O O . ASN A 1 96 ? -23.369 1.176 21.733 1.00 71.06 96 ASN A O 1
ATOM 808 N N . ASP A 1 97 ? -23.126 1.768 19.568 1.00 68.88 97 ASP A N 1
ATOM 809 C CA . ASP A 1 97 ? -21.814 2.415 19.657 1.00 68.88 97 ASP A CA 1
ATOM 810 C C . ASP A 1 97 ? -20.663 1.539 20.169 1.00 68.88 97 ASP A C 1
ATOM 812 O O . ASP A 1 97 ? -19.538 2.007 20.230 1.00 68.88 97 ASP A O 1
ATOM 816 N N . SER A 1 98 ? -20.893 0.253 20.452 1.00 70.00 98 SER A N 1
ATOM 817 C CA . SER A 1 98 ? -19.857 -0.691 20.878 1.00 70.00 98 SER A CA 1
ATOM 818 C C . SER A 1 98 ? -19.342 -1.546 19.720 1.00 70.00 98 SER A C 1
ATOM 820 O O . SER A 1 98 ? -20.139 -2.125 18.975 1.00 70.00 98 SER A O 1
ATOM 822 N N . LEU A 1 99 ? -18.019 -1.680 19.589 1.00 71.75 99 LEU A N 1
ATOM 823 C CA . LEU A 1 99 ? -17.386 -2.580 18.617 1.00 71.75 99 LEU A CA 1
ATOM 824 C C . LEU A 1 99 ? -17.709 -4.052 18.941 1.00 71.75 99 LEU A C 1
ATOM 826 O O . LEU A 1 99 ? -17.363 -4.552 20.012 1.00 71.75 99 LEU A O 1
ATOM 830 N N . ILE A 1 100 ? -18.355 -4.754 18.006 1.00 77.06 100 ILE A N 1
ATOM 831 C CA . ILE A 1 100 ? -18.721 -6.174 18.148 1.00 77.06 100 ILE A CA 1
ATOM 832 C C . ILE A 1 100 ? -17.716 -7.084 17.458 1.00 77.06 100 ILE A C 1
ATOM 834 O O . ILE A 1 100 ? -17.333 -8.116 18.010 1.00 77.06 100 ILE A O 1
ATOM 838 N N . SER A 1 101 ? -17.346 -6.756 16.224 1.00 71.62 101 SER A N 1
ATOM 839 C CA . SER A 1 101 ? -16.537 -7.652 15.408 1.00 71.62 101 SER A CA 1
ATOM 840 C C . SER A 1 101 ? -15.681 -6.895 14.416 1.00 71.62 101 SER A C 1
ATOM 842 O O . SER A 1 101 ? -16.110 -5.894 13.841 1.00 71.62 101 SER A O 1
ATOM 844 N N . ILE A 1 102 ? -14.494 -7.448 14.192 1.00 76.25 102 ILE A N 1
ATOM 845 C CA . ILE A 1 102 ? -13.548 -7.028 13.168 1.00 76.25 102 ILE A CA 1
ATOM 846 C C . ILE A 1 102 ? -13.493 -8.163 12.145 1.00 76.25 102 ILE A C 1
ATOM 848 O O . ILE A 1 102 ? -13.155 -9.292 12.504 1.00 76.25 102 ILE A O 1
ATOM 852 N N . ILE A 1 103 ? -13.867 -7.883 10.900 1.00 75.81 103 ILE A N 1
ATOM 853 C CA . ILE A 1 103 ? -13.784 -8.830 9.780 1.00 75.81 103 ILE A CA 1
ATOM 854 C C . ILE A 1 103 ? -12.694 -8.323 8.843 1.00 75.81 103 ILE A C 1
ATOM 856 O O . ILE A 1 103 ? -12.709 -7.148 8.497 1.00 75.81 103 ILE A O 1
ATOM 860 N N . VAL A 1 104 ? -11.765 -9.188 8.446 1.00 70.81 104 VAL A N 1
ATOM 861 C CA . VAL A 1 104 ? -10.707 -8.879 7.475 1.00 70.81 104 VAL A CA 1
ATOM 862 C C . VAL A 1 104 ? -10.944 -9.762 6.250 1.00 70.81 104 VAL A C 1
ATOM 864 O O . VAL A 1 104 ? -11.055 -10.977 6.422 1.00 70.81 104 VAL A O 1
ATOM 867 N N . ASP A 1 105 ? -11.074 -9.146 5.074 1.00 61.19 105 ASP A N 1
ATOM 868 C CA . ASP A 1 105 ? -11.199 -9.808 3.760 1.00 61.19 105 ASP A CA 1
ATOM 869 C C . ASP A 1 105 ? -9.819 -10.091 3.137 1.00 61.19 105 ASP A C 1
ATOM 871 O O . ASP A 1 105 ? -8.932 -9.199 3.198 1.00 61.19 105 ASP A O 1
#

Nearest PDB structures (foldseek):
  9b9t-assembly1_B  TM=6.130E-01  e=1.675E+00  Homo sapiens
  7v7b-assembly1_A  TM=5.852E-01  e=8.140E+00  Homo sapiens
  3g7s-assembly1_A  TM=3.186E-01  e=1.675E+00  Archaeoglobus fulgidus DSM 4304

=== Feature glossary ===
A reading guide for the features in this record.

Start from the sequence.

  · Sequence gives the chain of amino acids in standard one-letter code (A=alanine, C=cysteine, …, Y=tyrosine), read N→C. It is the only feature that is directly encoded by the gene; all structural features are derived from the folded form of this sequence.

Fold it, and you get atomic coordinates and the backbone conformation that goes with them.

  · Structure coordinates are given as an mmCIF _atom_site loop: one row per atom with element, residue name, chain id, sequence number, and x/y/z position in Å. Only the four main-chain atoms per residue are included here; side chains are omitted to keep the record compact.

  · Backbone dihedral angles. Every residue except chain termini has a φ (preceding-C → N → Cα → C) and a ψ (N → Cα → C → next-N). They are reported in degrees following the IUPAC sign convention. Secondary structure is essentially a statement about which (φ, ψ) basin each residue occupies.

  · Eight-state secondary structure (DSSP): H is the canonical α-helix, G the tighter 3₁₀-helix, I the wider π-helix; E/B are β-structure, T and S are turns and bends, and '-' is everything else. DSSP derives these from the pattern of main-chain N–H···O=C hydrogen bonds, not from the sequence.

  · SS3 is a coarse helix/strand/coil call (letters a/b/c) made by the P-SEA algorithm from inter-Cα distances and dihedrals. It is less detailed than DSSP but needs only Cα positions.

Summarize the fold with a handful of shape descriptors and a per-residue structural alphabet.

  · Radius of gyration (Rg) is the root-mean-square distance of Cα atoms from their centroid — a single number for overall size and compactness. A globular domain of N residues has Rg ≈ 2.2·N^0.38 Å; an extended or disordered chain has a much larger Rg. The Cα contact count is the number of residue pairs whose Cα atoms are within 8 Å and are more than four positions apart in sequence — a standard proxy for tertiary packing density. The bounding box is the smallest axis-aligned box enclosing all Cα atoms.

  · 3Di is Foldseek's structural alphabet. Each residue is assigned one of twenty discrete states based on how its Cα sits relative to its spatial (not sequential) neighbors. Aligning 3Di strings finds structural homologs roughly as well as full 3D superposition, but orders of magnitude faster.

  · Solvent-accessible surface area (SASA) is the area in Å² traced out by the centre of a 1.4 Å probe sphere (a water molecule) rolled over the protein's van der Waals surface (Shrake–Rupley / Lee–Richards construction). Buried residues have near-zero SASA; fully exposed residues can exceed 200 Å². The total SASA scales roughly with the number of surface residues.

Ask how reliable the model is.

  · For AlphaFold models, the B-factor field carries pLDDT — the model's own estimate of local accuracy on a 0–100 scale. Regions with pLDDT<50 should be treated as essentially unmodeled; they often correspond to intrinsically disordered segments.

  · For experimental (PDB) structures, the B-factor (temperature factor) quantifies the positional spread of each atom in the crystal — a combination of thermal vibration and static disorder — in units of Å². High B-factors mark flexible loops or poorly resolved regions; low B-factors mark the rigid, well-ordered core.

  · Predicted Aligned Error (PAE) is an AlphaFold confidence matrix: entry (i, j) is the expected error in the position of residue j, in ångströms, when the prediction is superimposed on the true structure at residue i. Low PAE within a block of residues means that block is internally rigid and well-predicted; high PAE between two blocks means their relative placement is uncertain even if each block individually is confident.

Place it in context: what it resembles, what it is annotated as, and how it looks.

  · Structural nearest neighbors (via Foldseek easy-search vs the PDB). Reported per hit: target PDB id, E-value, and alignment TM-score. A TM-score above ~0.5 is the conventional threshold for 'same fold'.

  · Functional annotations link the protein to curated databases. InterPro entries identify conserved domains and families by matching the sequence against member-database signatures (Pfam, PROSITE, CDD, …). Gene Ontology (GO) terms describe molecular function, biological process, and cellular component in a controlled vocabulary. CATH places the structure in a hierarchical fold classification (Class/Architecture/Topology/Homologous-superfamily). The organism is the source species.

  · The contact map is a binary N×N matrix image: pixel (i, j) is dark where Cα_i and Cα_j are within 8 Å and |i−j|>4. Because the |i−j|>4 filter removes local helical contacts, off-diagonal stripes parallel to the main diagonal indicate parallel β-sheets; stripes perpendicular to it indicate antiparallel β-sheets. The Ramachandran plot scatters every residue's (φ, ψ) pair against the sterically allowed regions. The PAE heatmap renders the predicted-aligned-error matrix.

  · Six rendered views show the 3D structure from the faces of a cube — i.e. along ±x, ±y, ±z. Rendering representation is drawn randomly per protein from cartoon (secondary-structure ribbons), sticks (backbone bonds), or molecular surface; coloring is either N→C rainbow (blue at the N-terminus through red at the C-terminus) or one color per chain.